Protein AF-A0A920F1F5-F1 (afdb_monomer_lite)

Radius of gyration: 13.21 Å; chains: 1; bounding box: 33×18×41 Å

Secondary structure (DSSP, 8-state):
---------EEEESTTSHHHHHHHHHHHHTT--EEEE------

Foldseek 3Di:
DDPDDPQPEEEQEQCPDPVNVVVVVVCVVVVGRYDYHYDDDDD

Structure (mmCIF, N/CA/C/O backbone):
data_AF-A0A920F1F5-F1
#
_entry.id   AF-A0A920F1F5-F1
#
loop_
_atom_site.group_PDB
_atom_site.id
_atom_site.type_symbol
_atom_site.label_atom_id
_atom_site.label_alt_id
_atom_site.label_comp_id
_a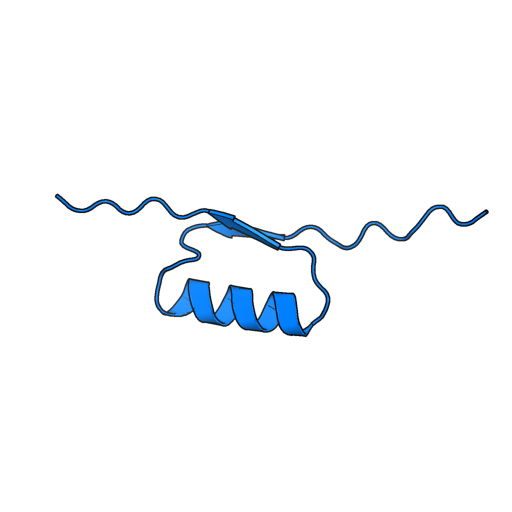tom_site.label_asym_id
_atom_site.label_entity_id
_atom_site.label_seq_id
_atom_site.pdbx_PDB_ins_code
_atom_site.Cartn_x
_atom_site.Cartn_y
_atom_site.Cartn_z
_atom_site.occupancy
_atom_site.B_iso_or_equiv
_atom_site.auth_seq_id
_atom_site.auth_comp_id
_atom_site.auth_asym_id
_atom_site.auth_atom_id
_atom_site.pdbx_PDB_model_num
ATOM 1 N N . MET A 1 1 ? -18.421 6.579 25.063 1.00 44.31 1 MET A N 1
ATOM 2 C CA . MET A 1 1 ? -18.497 5.725 23.856 1.00 44.31 1 MET A CA 1
ATOM 3 C C . MET A 1 1 ? -17.101 5.669 23.235 1.00 44.31 1 MET A C 1
ATOM 5 O O . MET A 1 1 ? -16.425 6.688 23.244 1.00 44.31 1 MET A O 1
ATOM 9 N N . PHE A 1 2 ? -16.628 4.477 22.872 1.00 52.00 2 PHE A N 1
ATOM 10 C CA . PHE A 1 2 ? -15.220 4.073 22.720 1.00 52.00 2 PHE A CA 1
ATOM 11 C C . PHE A 1 2 ? -14.292 5.068 21.993 1.00 52.00 2 PHE A C 1
ATOM 13 O O . PHE A 1 2 ? -14.523 5.440 20.846 1.00 52.00 2 PHE A O 1
ATOM 20 N N . LYS A 1 3 ? -13.185 5.445 22.649 1.00 49.50 3 LYS A N 1
ATOM 21 C CA . LYS A 1 3 ? -12.052 6.155 22.038 1.00 49.50 3 LYS A CA 1
ATOM 22 C C . LYS A 1 3 ? -11.309 5.127 21.178 1.00 49.50 3 LYS A C 1
ATOM 24 O O . LYS A 1 3 ? -10.497 4.367 21.695 1.00 49.50 3 LYS A O 1
ATOM 29 N N . GLY A 1 4 ? -11.712 5.025 19.910 1.00 51.94 4 GLY A N 1
ATOM 30 C CA . GLY A 1 4 ? -11.280 3.982 18.982 1.00 51.94 4 GLY A CA 1
ATOM 31 C C . GLY A 1 4 ? -9.763 3.819 18.958 1.00 51.94 4 GLY A C 1
ATOM 32 O O . GLY A 1 4 ? -9.027 4.807 18.893 1.00 51.94 4 GLY A O 1
ATOM 33 N N . LEU A 1 5 ? -9.304 2.566 19.024 1.00 57.97 5 LEU A N 1
ATOM 34 C CA . LEU A 1 5 ? -7.926 2.206 18.714 1.00 57.97 5 LEU A CA 1
ATOM 35 C C . LEU A 1 5 ? -7.566 2.880 17.388 1.00 57.97 5 LEU A C 1
ATOM 37 O O . LEU A 1 5 ? -8.166 2.582 16.357 1.00 57.97 5 LEU A O 1
ATOM 41 N N . LYS A 1 6 ? -6.631 3.837 17.413 1.00 59.03 6 LYS A N 1
ATOM 42 C CA . LYS A 1 6 ? -6.061 4.403 16.189 1.00 59.03 6 LYS A CA 1
ATOM 43 C C . LYS A 1 6 ? -5.466 3.223 15.424 1.00 59.03 6 LYS A C 1
ATOM 45 O O . LYS A 1 6 ? -4.399 2.748 15.809 1.00 59.03 6 LYS A O 1
ATOM 50 N N . LEU A 1 7 ? -6.153 2.754 14.378 1.00 67.06 7 LEU A N 1
ATOM 51 C CA . LEU A 1 7 ? -5.576 1.863 13.374 1.00 67.06 7 LEU A CA 1
ATOM 52 C C . LEU A 1 7 ? -4.198 2.439 13.040 1.00 67.06 7 LEU A C 1
ATOM 54 O O . LEU A 1 7 ? -4.094 3.624 12.696 1.00 67.06 7 LEU A O 1
ATOM 58 N N . LYS A 1 8 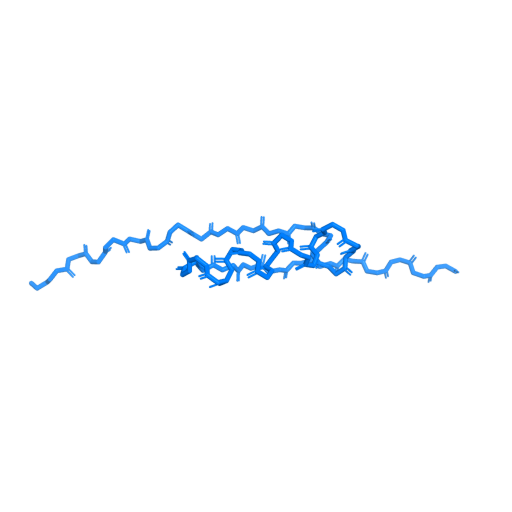? -3.133 1.665 13.285 1.00 73.44 8 LYS A N 1
ATOM 59 C CA . LYS A 1 8 ? -1.761 2.135 13.075 1.00 73.44 8 LYS A CA 1
ATOM 60 C C . LYS A 1 8 ? -1.649 2.518 11.600 1.00 73.44 8 LYS A C 1
ATOM 62 O O . LYS A 1 8 ? -1.724 1.653 10.735 1.00 73.44 8 LYS A O 1
ATOM 67 N N . LYS A 1 9 ? -1.543 3.820 11.322 1.00 90.31 9 LYS A N 1
ATOM 68 C CA . LYS A 1 9 ? -1.410 4.3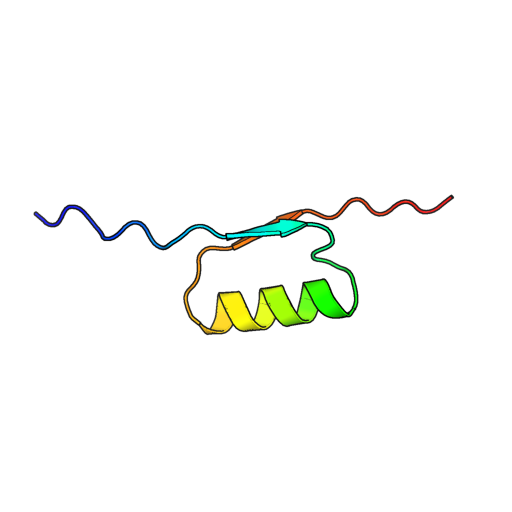37 9.958 1.00 90.31 9 LYS A CA 1
ATOM 69 C C . LYS A 1 9 ? 0.017 4.088 9.486 1.00 90.31 9 LYS A C 1
ATOM 71 O O . LYS A 1 9 ? 0.949 4.571 10.127 1.00 90.31 9 LYS A O 1
ATOM 76 N N . ILE A 1 10 ? 0.175 3.352 8.392 1.00 95.31 10 ILE A N 1
ATOM 77 C CA . ILE A 1 10 ? 1.479 3.002 7.819 1.00 95.31 10 ILE A CA 1
ATOM 78 C C . ILE A 1 10 ? 1.703 3.850 6.568 1.00 95.31 10 ILE A C 1
ATOM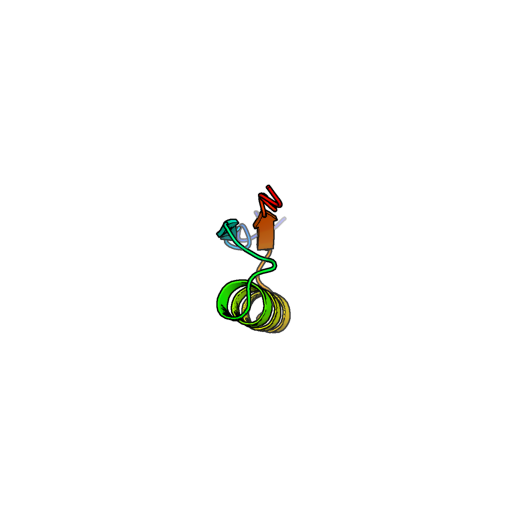 80 O O . ILE A 1 10 ? 0.840 3.903 5.697 1.00 95.31 10 ILE A O 1
ATOM 84 N N . LEU A 1 11 ? 2.850 4.520 6.479 1.00 96.75 11 LEU A N 1
ATOM 85 C CA . LEU A 1 11 ? 3.305 5.189 5.262 1.00 96.75 11 LEU A CA 1
ATOM 86 C C . LEU A 1 11 ? 4.277 4.261 4.535 1.00 96.75 11 LEU A C 1
ATOM 88 O O . LEU A 1 11 ? 5.271 3.847 5.128 1.00 96.75 11 LEU A O 1
ATOM 92 N N . VAL A 1 12 ? 4.003 3.967 3.267 1.00 97.06 12 VAL A N 1
ATOM 93 C CA . VAL A 1 12 ? 4.912 3.217 2.391 1.00 97.06 12 VAL A CA 1
ATOM 94 C C . VAL A 1 12 ? 5.380 4.148 1.280 1.00 97.06 12 VAL A C 1
ATOM 96 O O . VAL A 1 12 ? 4.557 4.658 0.522 1.00 97.06 12 VAL A O 1
ATOM 99 N N . THR A 1 13 ? 6.688 4.391 1.199 1.00 96.50 13 THR A N 1
ATOM 100 C CA . THR A 1 13 ? 7.328 5.088 0.074 1.00 96.50 13 THR A CA 1
ATOM 101 C C . THR A 1 13 ? 7.829 4.072 -0.957 1.00 96.50 13 THR A C 1
ATOM 103 O O . THR A 1 13 ? 8.155 2.943 -0.598 1.00 96.50 13 THR A O 1
ATOM 106 N N . GLY A 1 14 ? 7.865 4.438 -2.243 1.00 95.69 14 GLY A N 1
ATOM 107 C CA . GLY A 1 14 ? 8.166 3.478 -3.318 1.00 95.69 14 GLY A CA 1
ATOM 108 C C . GLY A 1 14 ? 7.077 2.408 -3.471 1.00 95.69 14 GLY A C 1
ATOM 109 O O . GLY A 1 14 ? 7.365 1.263 -3.816 1.00 95.69 14 GLY A O 1
ATOM 110 N N . ALA A 1 15 ? 5.832 2.770 -3.157 1.00 97.31 15 ALA A N 1
ATOM 111 C CA . ALA A 1 15 ? 4.702 1.857 -3.021 1.00 97.31 15 ALA A CA 1
ATOM 112 C C . ALA A 1 15 ? 4.232 1.201 -4.332 1.00 97.31 15 ALA A C 1
ATOM 114 O O . ALA A 1 15 ? 3.494 0.225 -4.271 1.00 97.31 15 ALA A O 1
ATOM 115 N N . ASP A 1 16 ? 4.643 1.703 -5.498 1.00 95.00 16 ASP A N 1
ATOM 116 C CA . ASP A 1 16 ? 4.330 1.102 -6.805 1.00 95.00 16 ASP A CA 1
ATOM 117 C C . ASP A 1 16 ? 5.448 0.200 -7.354 1.00 95.00 16 ASP A C 1
ATOM 119 O O . ASP A 1 16 ? 5.258 -0.468 -8.368 1.00 95.00 16 ASP A O 1
ATOM 123 N N . GLY A 1 17 ? 6.599 0.136 -6.673 1.00 93.62 17 GLY A N 1
ATOM 124 C CA . GLY A 1 17 ? 7.698 -0.741 -7.062 1.00 93.62 17 GLY A CA 1
ATOM 125 C C . GLY A 1 17 ? 7.348 -2.217 -6.862 1.00 93.62 17 GLY A C 1
ATOM 126 O O . GLY A 1 17 ? 6.376 -2.555 -6.182 1.00 93.62 17 GLY A O 1
ATOM 127 N N . PHE A 1 18 ? 8.179 -3.123 -7.392 1.00 95.00 18 PHE A N 1
ATOM 128 C CA . PHE A 1 18 ? 7.934 -4.571 -7.299 1.00 95.00 18 PHE A CA 1
ATOM 129 C C . PHE A 1 18 ? 7.680 -5.030 -5.854 1.00 95.00 18 PHE A C 1
ATOM 131 O O . PHE A 1 18 ? 6.662 -5.644 -5.571 1.00 95.00 18 PHE A O 1
ATOM 138 N N . ILE A 1 19 ? 8.544 -4.662 -4.906 1.00 96.56 19 ILE A N 1
ATOM 139 C CA . ILE A 1 19 ? 8.378 -5.042 -3.491 1.00 96.56 19 ILE A CA 1
ATOM 140 C C . ILE A 1 19 ? 7.312 -4.182 -2.797 1.00 96.56 19 ILE A C 1
ATOM 142 O O . ILE A 1 19 ? 6.504 -4.695 -2.022 1.00 96.56 19 ILE A O 1
ATOM 146 N N . GLY A 1 20 ? 7.303 -2.874 -3.075 1.00 96.38 20 GLY A N 1
ATOM 147 C CA . GLY A 1 20 ? 6.407 -1.920 -2.419 1.00 96.38 20 GLY A CA 1
ATOM 148 C C . GLY A 1 20 ? 4.933 -2.240 -2.654 1.00 96.38 20 GLY A C 1
ATOM 149 O O . GLY A 1 20 ? 4.153 -2.241 -1.703 1.00 96.38 20 GLY A O 1
ATOM 150 N N . SER A 1 21 ? 4.574 -2.605 -3.884 1.00 97.50 21 SER A N 1
ATOM 151 C CA . SER A 1 21 ? 3.197 -2.942 -4.268 1.00 97.50 21 SER A CA 1
ATOM 152 C C . SER A 1 21 ? 2.658 -4.158 -3.510 1.00 97.50 21 SER A C 1
ATOM 154 O O . SER A 1 21 ? 1.583 -4.087 -2.915 1.00 97.50 21 SER A O 1
ATOM 156 N N . HIS A 1 22 ? 3.440 -5.237 -3.425 1.00 98.06 22 HIS A N 1
ATOM 157 C CA . HIS A 1 22 ? 3.066 -6.447 -2.684 1.00 98.06 22 HIS A CA 1
ATOM 158 C C . HIS A 1 22 ? 3.019 -6.209 -1.169 1.00 98.06 22 HIS A C 1
ATOM 160 O O . HIS A 1 22 ? 2.179 -6.772 -0.466 1.00 98.06 22 HIS A O 1
ATOM 166 N N . MET A 1 23 ? 3.903 -5.360 -0.637 1.00 97.69 23 MET A N 1
ATOM 167 C CA . MET A 1 23 ? 3.858 -4.983 0.776 1.00 97.69 23 MET A CA 1
ATOM 168 C C . MET A 1 23 ? 2.579 -4.200 1.096 1.00 97.69 23 MET A C 1
ATOM 170 O O . MET A 1 23 ? 1.922 -4.497 2.094 1.00 97.69 23 MET A O 1
ATOM 174 N N . VAL A 1 24 ? 2.198 -3.237 0.250 1.00 97.75 24 VAL A N 1
ATO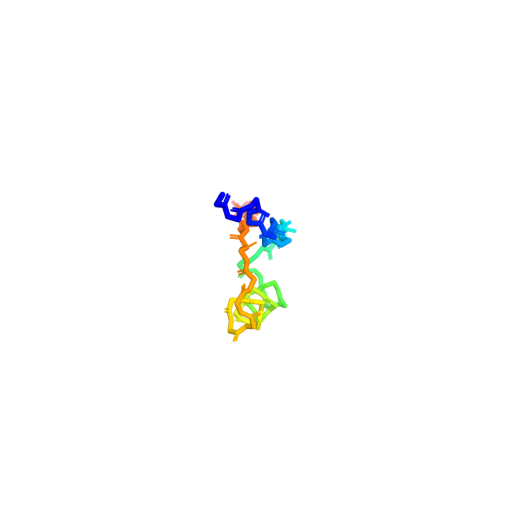M 175 C CA . VAL A 1 24 ? 0.938 -2.492 0.400 1.00 97.75 24 VAL A CA 1
ATOM 176 C C . VAL A 1 24 ? -0.260 -3.433 0.318 1.00 97.75 24 VAL A C 1
ATOM 178 O O . VAL A 1 24 ? -1.125 -3.357 1.188 1.00 97.75 24 VAL A O 1
ATOM 181 N N . GLU A 1 25 ? -0.287 -4.350 -0.652 1.00 98.19 25 GLU A N 1
ATOM 182 C CA . GLU A 1 25 ? -1.342 -5.363 -0.776 1.00 98.19 25 GLU A CA 1
ATOM 183 C C . GLU A 1 25 ? -1.490 -6.173 0.519 1.00 98.19 25 GLU A C 1
ATOM 185 O O . GLU A 1 25 ? -2.578 -6.248 1.091 1.00 98.19 25 GLU A O 1
ATOM 190 N N . ARG A 1 26 ? -0.386 -6.717 1.045 1.00 97.62 26 ARG A N 1
ATOM 191 C CA . ARG A 1 26 ? -0.399 -7.481 2.299 1.00 97.62 26 ARG A CA 1
ATOM 192 C C . ARG A 1 26 ? -0.881 -6.645 3.479 1.00 97.62 26 ARG A C 1
ATOM 194 O O . ARG A 1 26 ? -1.656 -7.150 4.283 1.00 97.62 26 ARG A O 1
ATOM 201 N N . LEU A 1 27 ? -0.452 -5.392 3.603 1.00 95.69 27 LEU A N 1
ATOM 202 C CA . LEU A 1 27 ? -0.886 -4.519 4.696 1.00 95.69 27 LEU A CA 1
ATOM 203 C C . LEU A 1 27 ? -2.387 -4.212 4.624 1.00 95.69 27 LEU A C 1
ATOM 205 O O . LEU A 1 27 ? -3.069 -4.279 5.644 1.00 95.69 27 LEU A O 1
ATOM 209 N N . VAL A 1 28 ? -2.912 -3.931 3.431 1.00 95.19 28 VAL A N 1
ATOM 210 C CA . VAL A 1 28 ? -4.350 -3.698 3.233 1.00 95.19 28 VAL A CA 1
ATOM 211 C C . VAL A 1 28 ? -5.157 -4.962 3.546 1.00 95.19 28 VAL A C 1
ATOM 213 O O . VAL A 1 28 ? -6.154 -4.873 4.254 1.00 95.19 28 VAL A O 1
ATOM 216 N N . LEU A 1 29 ? -4.693 -6.142 3.112 1.00 96.69 29 LEU A N 1
ATOM 217 C CA . LEU A 1 29 ? -5.323 -7.434 3.432 1.00 96.69 29 LEU A CA 1
ATOM 218 C C . LEU A 1 29 ? -5.306 -7.786 4.930 1.00 96.69 29 LEU A C 1
ATOM 220 O O . LEU A 1 29 ? -6.066 -8.649 5.353 1.00 96.69 29 LEU A O 1
ATOM 224 N N . ASN A 1 30 ? -4.443 -7.149 5.726 1.00 94.06 30 ASN A N 1
ATOM 225 C CA . ASN A 1 30 ? -4.372 -7.319 7.181 1.00 94.06 30 ASN A CA 1
ATOM 226 C C . ASN A 1 30 ? -5.040 -6.149 7.939 1.00 94.06 30 ASN A C 1
ATOM 228 O O . ASN A 1 30 ? -4.647 -5.841 9.064 1.00 94.06 30 ASN A O 1
ATOM 232 N N . ASP A 1 31 ? -6.009 -5.466 7.319 1.00 91.19 31 ASP A N 1
ATOM 233 C CA . ASP A 1 31 ? -6.804 -4.377 7.911 1.00 91.19 31 ASP A CA 1
ATOM 234 C C . ASP A 1 31 ? -5.989 -3.155 8.387 1.00 91.19 31 ASP A C 1
ATOM 236 O O . ASP A 1 31 ? -6.442 -2.348 9.211 1.00 91.19 31 ASP A O 1
ATOM 240 N N . PHE A 1 32 ? -4.778 -2.957 7.854 1.00 93.69 32 PHE A N 1
ATOM 241 C CA . PHE A 1 32 ? -4.009 -1.749 8.136 1.00 93.69 32 PHE A CA 1
ATOM 242 C C . PHE A 1 32 ? -4.474 -0.577 7.270 1.00 93.69 32 PHE A C 1
ATOM 244 O O . PHE A 1 32 ? -4.708 -0.689 6.069 1.00 93.69 32 PHE A O 1
ATOM 251 N N . THR A 1 33 ? -4.520 0.613 7.872 1.00 94.94 33 THR A N 1
ATOM 252 C CA . THR A 1 33 ? -4.685 1.859 7.117 1.00 94.94 33 THR A CA 1
ATOM 253 C C . THR A 1 33 ? -3.344 2.261 6.511 1.00 94.94 33 THR A C 1
ATOM 255 O O . THR A 1 33 ? -2.435 2.679 7.233 1.00 94.94 33 THR A O 1
ATOM 258 N N . VAL A 1 34 ? -3.223 2.173 5.189 1.00 96.00 34 VAL A N 1
ATOM 259 C CA . VAL A 1 34 ? -1.977 2.465 4.469 1.00 96.00 34 VAL A CA 1
ATOM 260 C C . VAL A 1 34 ? -2.085 3.780 3.699 1.00 96.00 34 VAL A C 1
ATOM 262 O O . VAL A 1 34 ? -3.091 4.055 3.050 1.00 96.00 34 VAL A O 1
ATOM 265 N N . LYS A 1 35 ? -1.028 4.594 3.747 1.00 96.62 35 LYS A N 1
ATOM 266 C CA . LYS A 1 35 ? -0.789 5.698 2.817 1.00 96.62 35 LYS A CA 1
ATOM 267 C C . LYS A 1 35 ? 0.371 5.302 1.908 1.00 96.62 35 LYS A C 1
ATOM 269 O O . LYS A 1 35 ? 1.503 5.202 2.370 1.00 96.62 35 LYS A O 1
ATOM 274 N N . ALA A 1 36 ? 0.078 5.067 0.638 1.00 97.12 36 ALA A N 1
ATOM 275 C CA . ALA A 1 36 ? 1.072 4.773 -0.384 1.00 97.12 36 ALA A CA 1
ATOM 276 C C . ALA A 1 36 ? 1.580 6.078 -1.014 1.00 97.12 36 ALA A C 1
ATOM 278 O O . ALA A 1 36 ? 0.788 6.965 -1.336 1.00 97.12 36 ALA A O 1
ATOM 279 N N . LEU A 1 37 ? 2.895 6.204 -1.174 1.00 97.12 37 LEU A N 1
ATOM 280 C CA . LEU A 1 37 ? 3.544 7.290 -1.899 1.00 97.12 37 LEU A CA 1
ATOM 281 C C . LEU A 1 37 ? 4.574 6.689 -2.849 1.00 97.12 37 LEU A C 1
ATOM 283 O O . LEU A 1 37 ? 5.462 5.956 -2.415 1.00 97.12 37 LEU A O 1
ATOM 287 N N . THR A 1 38 ? 4.522 7.070 -4.119 1.00 95.50 38 THR A N 1
ATOM 288 C CA . THR A 1 38 ? 5.611 6.778 -5.048 1.00 95.50 38 THR A CA 1
ATOM 289 C C . THR A 1 38 ? 5.938 8.002 -5.872 1.00 95.50 38 THR A C 1
ATOM 291 O O . THR A 1 38 ? 5.047 8.726 -6.307 1.00 95.50 38 THR A O 1
ATOM 294 N N . GLN A 1 39 ? 7.231 8.226 -6.070 1.00 91.69 39 GLN A N 1
ATOM 295 C CA . GLN A 1 39 ? 7.739 9.165 -7.049 1.00 91.69 39 GLN A CA 1
ATOM 296 C C . GLN A 1 39 ? 8.307 8.346 -8.205 1.00 91.69 39 GLN A C 1
ATOM 298 O O . GLN A 1 39 ? 9.345 7.701 -8.057 1.00 91.69 39 GLN A O 1
ATOM 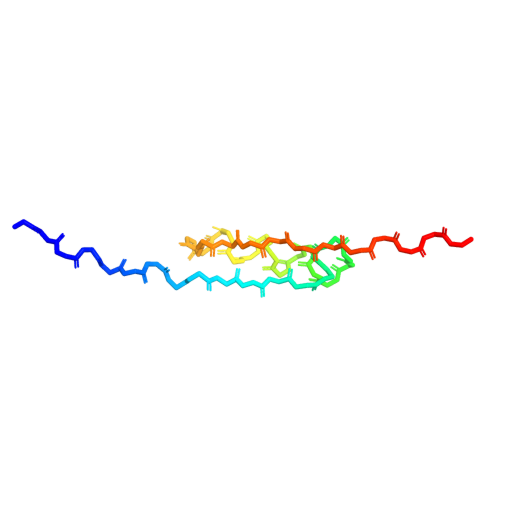303 N N . TYR A 1 40 ? 7.612 8.359 -9.337 1.00 85.38 40 TYR A N 1
ATOM 304 C CA . TYR A 1 40 ? 8.094 7.725 -10.555 1.00 85.38 40 TYR A CA 1
ATOM 305 C C . TYR A 1 40 ? 9.045 8.697 -11.258 1.00 85.38 40 TYR A C 1
ATOM 307 O O . TYR A 1 40 ? 8.613 9.712 -11.802 1.00 85.38 40 TYR A O 1
ATOM 315 N N . ASN A 1 41 ? 10.348 8.427 -11.198 1.00 78.25 41 ASN A N 1
ATOM 316 C CA . ASN A 1 41 ? 11.346 9.195 -11.937 1.00 78.25 41 ASN A CA 1
ATOM 317 C C . ASN A 1 41 ? 11.641 8.469 -13.254 1.00 78.25 41 ASN A C 1
ATOM 319 O O . ASN A 1 41 ? 12.548 7.641 -13.318 1.00 78.25 41 ASN A O 1
ATOM 323 N N . SER A 1 42 ? 10.859 8.767 -14.290 1.00 66.75 42 SER A N 1
ATOM 324 C CA . SER A 1 42 ? 11.192 8.412 -15.673 1.00 66.75 42 SER A CA 1
ATOM 325 C C . SER A 1 42 ? 11.974 9.570 -16.288 1.00 66.75 42 SER A C 1
ATOM 327 O O . SER A 1 42 ? 11.383 10.601 -16.603 1.00 66.75 42 SER A O 1
ATOM 329 N N . PHE A 1 43 ? 13.295 9.413 -16.378 1.00 69.50 43 PHE A N 1
ATOM 330 C CA . PHE A 1 43 ? 14.171 10.271 -17.181 1.00 69.50 43 PHE A CA 1
ATOM 331 C C . PHE A 1 43 ? 14.228 9.771 -18.624 1.00 69.50 43 PHE A C 1
ATOM 333 O O . PHE A 1 43 ? 14.165 8.532 -18.808 1.00 69.50 43 PHE A O 1
#

pLDDT: mean 86.58, std 16.11, range [44.31, 98.19]

Sequence (43 aa):
MFKGLKLKKILVTGADGFIGSHMVERLVLNDFTVKALTQYNSF